Protein AF-A0A6L0XIV2-F1 (afdb_monomer_lite)

Organism: Leishmania infantum (NCBI:txid5671)

pLDDT: mean 81.76, std 19.05, range [34.81, 98.0]

Structure (mmCIF, N/CA/C/O backbone):
data_AF-A0A6L0XIV2-F1
#
_entry.id   AF-A0A6L0XIV2-F1
#
loop_
_atom_site.group_PDB
_atom_site.id
_atom_site.type_symbol
_atom_site.label_atom_id
_atom_site.label_alt_id
_atom_site.label_comp_id
_atom_site.label_asym_id
_atom_site.label_entity_id
_atom_site.label_seq_id
_atom_site.pdbx_PDB_ins_code
_atom_site.Cartn_x
_atom_site.Cartn_y
_atom_site.Cartn_z
_atom_site.occupancy
_atom_site.B_iso_or_equiv
_atom_site.auth_seq_id
_atom_site.auth_comp_id
_atom_site.auth_asym_id
_atom_site.auth_atom_id
_atom_site.pdbx_PDB_model_num
ATOM 1 N N . MET A 1 1 ? 33.790 2.837 -47.250 1.00 67.00 1 MET A N 1
ATOM 2 C CA . MET A 1 1 ? 32.972 1.653 -46.921 1.00 67.00 1 MET A CA 1
ATOM 3 C C . MET A 1 1 ? 31.558 2.095 -46.578 1.00 67.00 1 MET A C 1
ATOM 5 O O . MET A 1 1 ? 31.341 2.671 -45.525 1.00 67.00 1 MET A O 1
ATOM 9 N N . GLU A 1 2 ? 30.607 1.854 -47.475 1.00 89.00 2 GLU A N 1
ATOM 10 C CA . GLU A 1 2 ? 29.194 2.228 -47.290 1.00 89.00 2 GLU A CA 1
ATOM 11 C C . GLU A 1 2 ? 28.489 1.350 -46.236 1.00 89.00 2 GLU A C 1
ATOM 13 O O . GLU A 1 2 ? 27.657 1.814 -45.458 1.00 89.00 2 GLU A O 1
ATOM 18 N N . VAL A 1 3 ? 28.912 0.086 -46.136 1.00 92.75 3 VAL A N 1
ATOM 19 C CA . VAL A 1 3 ? 28.389 -0.905 -45.182 1.00 92.75 3 VAL A CA 1
ATOM 20 C C . VAL A 1 3 ? 28.600 -0.478 -43.724 1.00 92.75 3 VAL A C 1
ATOM 22 O O . VAL A 1 3 ? 27.712 -0.662 -42.895 1.00 92.75 3 VAL A O 1
ATOM 25 N N . GLU A 1 4 ? 29.746 0.118 -43.391 1.00 88.25 4 GLU A N 1
ATOM 26 C CA . GLU A 1 4 ? 30.020 0.593 -42.026 1.00 88.25 4 GLU A CA 1
ATOM 27 C C . GLU A 1 4 ? 29.159 1.799 -41.637 1.00 88.25 4 GLU A C 1
ATOM 29 O O . GLU A 1 4 ? 28.732 1.894 -40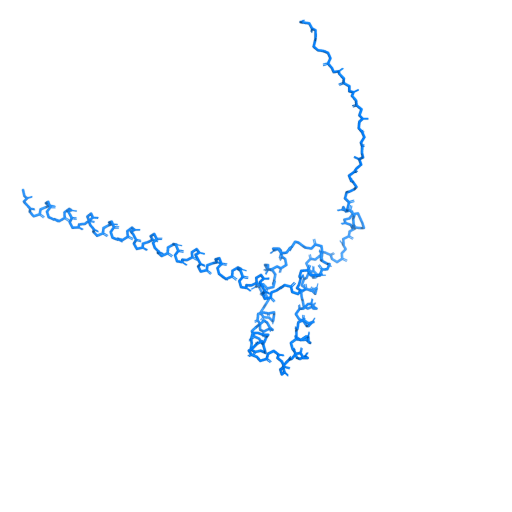.485 1.00 88.25 4 GLU A O 1
ATOM 34 N N . ARG A 1 5 ? 28.844 2.688 -42.592 1.00 89.50 5 ARG A N 1
ATOM 35 C CA . ARG A 1 5 ? 27.935 3.821 -42.359 1.00 89.50 5 ARG A CA 1
ATOM 36 C C . ARG A 1 5 ? 26.530 3.324 -42.022 1.00 89.50 5 ARG A C 1
ATOM 38 O O . ARG A 1 5 ? 25.957 3.761 -41.029 1.00 89.50 5 ARG A O 1
ATOM 45 N N . LEU A 1 6 ? 26.011 2.372 -42.802 1.00 89.19 6 LEU A N 1
ATOM 46 C CA . LEU A 1 6 ? 24.690 1.778 -42.567 1.00 89.19 6 LEU A CA 1
ATOM 47 C C . LEU A 1 6 ? 24.613 1.050 -41.217 1.00 89.19 6 LEU A C 1
ATOM 49 O O . LEU A 1 6 ? 23.618 1.185 -40.509 1.00 89.19 6 LEU A O 1
ATOM 53 N N . ARG A 1 7 ? 25.674 0.329 -40.824 1.00 88.38 7 ARG A N 1
ATOM 54 C CA . ARG A 1 7 ? 25.749 -0.319 -39.502 1.00 88.38 7 ARG A CA 1
ATOM 55 C C . ARG A 1 7 ? 25.659 0.695 -38.361 1.00 88.38 7 ARG A C 1
ATOM 57 O O . ARG A 1 7 ? 24.876 0.463 -37.450 1.00 88.38 7 ARG A O 1
ATOM 64 N N . ARG A 1 8 ? 26.399 1.811 -38.433 1.00 79.88 8 ARG A N 1
ATOM 65 C CA . ARG A 1 8 ? 26.359 2.877 -37.412 1.00 79.88 8 ARG A CA 1
ATOM 66 C C . ARG A 1 8 ? 24.985 3.526 -37.292 1.00 79.88 8 ARG A C 1
ATOM 68 O O . ARG A 1 8 ? 24.493 3.675 -36.183 1.00 79.88 8 ARG A O 1
ATOM 75 N N . VAL A 1 9 ? 24.365 3.881 -38.420 1.00 87.12 9 VAL A N 1
ATOM 76 C CA . VAL A 1 9 ? 23.020 4.485 -38.421 1.00 87.12 9 VAL A CA 1
ATOM 77 C C . VAL A 1 9 ? 22.017 3.555 -37.748 1.00 87.12 9 VAL A C 1
ATOM 79 O O . VAL A 1 9 ? 21.251 4.005 -36.904 1.00 87.12 9 VAL A O 1
ATOM 82 N N . ARG A 1 10 ? 22.068 2.254 -38.060 1.00 85.69 10 ARG A N 1
ATOM 83 C CA . ARG A 1 10 ? 21.204 1.263 -37.417 1.00 85.69 10 ARG A CA 1
ATOM 84 C C . ARG A 1 10 ? 21.462 1.165 -35.913 1.00 85.69 10 ARG A C 1
ATOM 86 O O . ARG A 1 10 ? 20.522 1.292 -35.152 1.00 85.69 10 ARG A O 1
ATOM 93 N N . THR A 1 11 ? 22.717 1.033 -35.476 1.00 79.50 11 THR A N 1
ATOM 94 C CA . THR A 1 11 ? 23.029 0.923 -34.038 1.00 79.50 11 THR A CA 1
ATOM 95 C C . THR A 1 11 ? 22.669 2.173 -33.240 1.00 79.50 11 THR A C 1
ATOM 97 O O . THR A 1 11 ? 22.305 2.052 -32.079 1.00 79.50 11 THR A O 1
ATOM 100 N N . CYS A 1 12 ? 22.779 3.366 -33.832 1.00 69.88 12 CYS A N 1
ATOM 101 C CA . CYS A 1 12 ? 22.326 4.596 -33.184 1.00 69.88 12 CYS A CA 1
ATOM 102 C C . CYS A 1 12 ? 20.797 4.620 -33.077 1.00 69.88 12 CYS A C 1
ATOM 104 O O . CYS A 1 12 ? 20.289 4.882 -31.999 1.00 69.88 12 CYS A O 1
ATOM 106 N N . ALA A 1 13 ? 20.079 4.260 -34.147 1.00 83.12 13 ALA A N 1
ATOM 107 C CA . ALA A 1 13 ? 18.619 4.173 -34.118 1.00 83.12 13 ALA A CA 1
ATOM 108 C C . ALA A 1 13 ? 18.107 3.131 -33.106 1.00 83.12 13 ALA A C 1
ATOM 110 O O . ALA A 1 13 ? 17.129 3.391 -32.412 1.00 83.12 13 ALA A O 1
ATOM 111 N N . ASP A 1 14 ? 18.783 1.984 -32.997 1.00 82.69 14 ASP A N 1
ATOM 112 C CA . ASP A 1 14 ? 18.471 0.955 -32.002 1.00 82.69 14 ASP A CA 1
ATOM 113 C C . ASP A 1 14 ? 18.733 1.483 -30.578 1.00 82.69 14 ASP A C 1
ATOM 115 O O . ASP A 1 14 ? 17.873 1.368 -29.713 1.00 82.69 14 ASP A O 1
ATOM 119 N N . ALA A 1 15 ? 19.872 2.148 -30.343 1.00 83.75 15 ALA A N 1
ATOM 120 C CA . ALA A 1 15 ? 20.199 2.735 -29.041 1.00 83.75 15 ALA A CA 1
ATOM 121 C C . ALA A 1 15 ? 19.237 3.866 -28.629 1.00 83.75 15 ALA A C 1
ATOM 123 O O . ALA A 1 15 ? 18.888 3.977 -27.454 1.00 83.75 15 ALA A O 1
ATOM 124 N N . ASP A 1 16 ? 18.793 4.690 -29.579 1.00 87.00 16 ASP A N 1
ATOM 125 C CA . ASP A 1 16 ? 17.807 5.747 -29.342 1.00 87.00 16 ASP A CA 1
ATOM 126 C C . ASP A 1 16 ? 16.426 5.149 -29.014 1.00 87.00 16 ASP A C 1
ATOM 128 O O . ASP A 1 16 ? 15.731 5.633 -28.117 1.00 87.00 16 ASP A O 1
ATOM 132 N N . ALA A 1 17 ? 16.039 4.063 -29.695 1.00 88.06 17 ALA A N 1
ATOM 133 C CA . ALA A 1 17 ? 14.814 3.325 -29.400 1.00 88.06 17 ALA A CA 1
ATOM 134 C C . ALA A 1 17 ? 14.870 2.650 -28.018 1.00 88.06 17 ALA A C 1
ATOM 136 O O . ALA A 1 17 ? 13.914 2.758 -27.250 1.00 88.06 17 ALA A O 1
ATOM 137 N N . ASP A 1 18 ? 15.995 2.020 -27.670 1.00 91.06 18 ASP A N 1
ATOM 138 C CA . ASP A 1 18 ? 16.215 1.407 -26.356 1.00 91.06 18 ASP A CA 1
ATOM 139 C C . ASP A 1 18 ? 16.165 2.455 -25.232 1.00 91.06 18 ASP A C 1
ATOM 141 O O . ASP A 1 18 ? 15.563 2.221 -24.180 1.00 91.06 18 ASP A O 1
ATOM 145 N N . ALA A 1 19 ? 16.747 3.638 -25.458 1.00 93.56 19 ALA A N 1
ATOM 146 C CA . ALA A 1 19 ? 16.697 4.745 -24.508 1.00 93.56 19 ALA A CA 1
ATOM 147 C C . ALA A 1 19 ? 15.264 5.260 -24.290 1.00 93.56 19 ALA A C 1
ATOM 149 O O . ALA A 1 19 ? 14.878 5.532 -23.151 1.00 93.56 19 ALA A O 1
ATOM 150 N N . GLU A 1 20 ? 14.458 5.363 -25.350 1.00 93.12 20 GLU A N 1
ATOM 151 C CA . GLU A 1 20 ? 13.056 5.776 -25.231 1.00 93.12 20 GLU A CA 1
ATOM 152 C C . GLU A 1 20 ? 12.201 4.714 -24.528 1.00 93.12 20 GLU A C 1
ATOM 154 O O . GLU A 1 20 ? 11.372 5.058 -23.684 1.00 93.12 20 GLU A O 1
ATOM 159 N N . VAL A 1 21 ? 12.431 3.424 -24.799 1.00 94.38 21 VAL A N 1
ATOM 160 C CA . VAL A 1 21 ? 11.767 2.335 -24.066 1.00 94.38 21 VAL A CA 1
ATOM 161 C C . VAL A 1 21 ? 12.109 2.408 -22.580 1.00 94.38 21 VAL A C 1
ATOM 163 O O . VAL A 1 21 ? 11.197 2.413 -21.756 1.00 94.38 21 VAL A O 1
ATOM 166 N N . ALA A 1 22 ? 13.388 2.550 -22.223 1.00 96.00 22 ALA A N 1
ATOM 167 C CA . ALA A 1 22 ? 13.805 2.683 -20.828 1.00 96.00 22 ALA A CA 1
ATOM 168 C C . ALA A 1 22 ? 13.157 3.904 -20.147 1.00 96.00 22 ALA A C 1
ATOM 170 O O . ALA A 1 22 ? 12.660 3.805 -19.022 1.00 96.00 22 ALA A O 1
ATOM 171 N N . ARG A 1 23 ? 13.084 5.045 -20.849 1.00 97.00 23 ARG A N 1
ATOM 172 C CA . ARG A 1 23 ? 12.409 6.255 -20.358 1.00 97.00 23 ARG A CA 1
ATOM 173 C C . ARG A 1 23 ? 10.926 6.002 -20.076 1.00 97.00 23 ARG A C 1
ATOM 175 O O . ARG A 1 23 ? 10.431 6.390 -19.017 1.00 97.00 23 ARG A O 1
ATOM 182 N N . LEU A 1 24 ? 10.219 5.363 -21.009 1.00 97.44 24 LEU A N 1
ATOM 183 C CA . LEU A 1 24 ? 8.799 5.040 -20.862 1.00 97.44 24 LEU A CA 1
ATOM 184 C C . LEU A 1 24 ? 8.560 4.028 -19.739 1.00 97.44 24 LEU A C 1
ATOM 186 O O . LEU A 1 24 ? 7.620 4.193 -18.962 1.00 97.44 24 LEU A O 1
ATOM 190 N N . GLU A 1 25 ? 9.414 3.016 -19.605 1.00 97.00 25 GLU A N 1
ATOM 191 C CA . GLU A 1 25 ? 9.344 2.058 -18.502 1.00 97.00 25 GLU A CA 1
ATOM 192 C C . GLU A 1 25 ? 9.501 2.744 -17.145 1.00 97.00 25 GLU A C 1
ATOM 194 O O . GLU A 1 25 ? 8.739 2.456 -16.219 1.00 97.00 25 GLU A O 1
ATOM 199 N N . ASP A 1 26 ? 10.446 3.675 -17.016 1.00 97.44 26 ASP A N 1
ATOM 200 C CA . ASP A 1 26 ? 10.636 4.443 -15.788 1.00 97.44 26 ASP A CA 1
ATOM 201 C C . ASP A 1 26 ? 9.448 5.363 -15.495 1.00 97.44 26 ASP A C 1
ATOM 203 O O . ASP A 1 26 ? 8.986 5.426 -14.351 1.00 97.44 26 ASP A O 1
ATOM 207 N N . GLU A 1 27 ? 8.887 6.016 -16.514 1.00 97.88 27 GLU A N 1
ATOM 208 C CA . GLU A 1 27 ? 7.673 6.825 -16.384 1.00 97.88 27 GLU A CA 1
ATOM 209 C C . GLU A 1 27 ? 6.479 5.975 -15.916 1.00 97.88 27 GLU A C 1
ATOM 211 O O . GLU A 1 27 ? 5.789 6.326 -14.952 1.00 97.88 27 GLU A O 1
ATOM 216 N N . MET A 1 28 ? 6.278 4.805 -16.529 1.00 98.00 28 MET A N 1
ATOM 217 C CA . MET A 1 28 ? 5.249 3.843 -16.134 1.00 98.00 28 MET A CA 1
ATOM 218 C C . MET A 1 28 ? 5.461 3.350 -14.703 1.00 98.00 28 MET A C 1
ATOM 220 O O . MET A 1 28 ? 4.507 3.271 -13.924 1.00 98.00 28 MET A O 1
ATOM 224 N N . ARG A 1 29 ? 6.706 3.045 -14.328 1.00 97.94 29 ARG A N 1
ATOM 225 C CA . ARG A 1 29 ? 7.067 2.574 -12.988 1.00 97.94 29 ARG A CA 1
ATOM 226 C C . ARG A 1 29 ? 6.813 3.650 -11.936 1.00 97.94 29 ARG A C 1
ATOM 228 O O . ARG A 1 29 ? 6.282 3.337 -10.872 1.00 97.94 29 ARG A O 1
ATOM 235 N N . ASN A 1 30 ? 7.140 4.905 -12.229 1.00 97.69 30 ASN A N 1
ATOM 236 C CA . ASN A 1 30 ? 6.872 6.039 -11.344 1.00 97.69 30 ASN A CA 1
ATOM 237 C C . ASN A 1 30 ? 5.370 6.247 -11.162 1.00 97.69 30 ASN A C 1
ATOM 239 O O . ASN A 1 30 ? 4.887 6.243 -10.032 1.00 97.69 30 ASN A O 1
ATOM 243 N N . ARG A 1 31 ? 4.607 6.268 -12.258 1.00 97.81 31 ARG A N 1
ATOM 244 C CA . ARG A 1 31 ? 3.146 6.368 -12.189 1.00 97.81 31 ARG A CA 1
ATOM 245 C C . ARG A 1 31 ? 2.518 5.208 -11.413 1.00 97.81 31 ARG A C 1
ATOM 247 O O . ARG A 1 31 ? 1.591 5.418 -10.635 1.00 97.81 31 ARG A O 1
ATOM 254 N N . ALA A 1 32 ? 3.019 3.985 -11.588 1.00 97.75 32 ALA A N 1
ATOM 255 C CA . ALA A 1 32 ? 2.555 2.824 -10.833 1.00 97.75 32 ALA A CA 1
ATOM 256 C C . ALA A 1 32 ? 2.843 2.960 -9.327 1.00 97.75 32 ALA A C 1
ATOM 258 O O . ALA A 1 32 ? 1.980 2.627 -8.512 1.00 97.75 32 ALA A O 1
ATOM 259 N N . ARG A 1 33 ? 4.017 3.487 -8.947 1.00 96.06 33 ARG A N 1
ATOM 260 C CA . ARG A 1 33 ? 4.348 3.787 -7.544 1.00 96.06 33 ARG A CA 1
ATOM 261 C C . ARG A 1 33 ? 3.421 4.849 -6.964 1.00 96.06 33 ARG A C 1
ATOM 263 O O . ARG A 1 33 ? 2.877 4.627 -5.885 1.00 96.06 33 ARG A O 1
ATOM 270 N N . ASP A 1 34 ? 3.182 5.939 -7.684 1.00 96.12 34 ASP A N 1
ATOM 271 C CA . ASP A 1 34 ? 2.301 7.019 -7.227 1.00 96.12 34 ASP A CA 1
ATOM 272 C C . ASP A 1 34 ? 0.869 6.519 -7.008 1.00 96.12 34 ASP A C 1
ATOM 274 O O . ASP A 1 34 ? 0.247 6.808 -5.983 1.00 96.12 34 ASP A O 1
ATOM 278 N N . LEU A 1 35 ? 0.361 5.691 -7.927 1.00 96.94 35 LEU A N 1
ATOM 279 C CA . LEU A 1 35 ? -0.943 5.043 -7.786 1.00 96.94 35 LEU A CA 1
ATOM 280 C C . LEU A 1 35 ? -0.987 4.094 -6.584 1.00 96.94 35 LEU A C 1
ATOM 282 O O . LEU A 1 35 ? -1.982 4.079 -5.859 1.00 96.94 35 LEU A O 1
ATOM 286 N N . ALA A 1 36 ? 0.075 3.321 -6.346 1.00 94.06 36 ALA A N 1
ATOM 287 C CA . ALA A 1 36 ? 0.155 2.429 -5.193 1.00 94.06 36 ALA A CA 1
ATOM 288 C C . ALA A 1 36 ? 0.154 3.210 -3.868 1.00 94.06 36 ALA A C 1
ATOM 290 O O . ALA A 1 36 ? -0.590 2.854 -2.951 1.00 94.06 36 ALA A O 1
ATOM 291 N N . VAL A 1 37 ? 0.929 4.297 -3.781 1.00 92.00 37 VAL A N 1
ATOM 292 C CA . VAL A 1 37 ? 0.973 5.187 -2.609 1.00 92.00 37 VAL A CA 1
ATOM 293 C C . VAL A 1 37 ? -0.384 5.847 -2.384 1.00 92.00 37 VAL A C 1
ATOM 295 O O . VAL A 1 37 ? -0.912 5.791 -1.275 1.00 92.00 37 VAL A O 1
ATOM 298 N N . SER A 1 38 ? -0.986 6.416 -3.430 1.00 94.31 38 SER A N 1
ATOM 299 C CA . SER A 1 38 ? -2.299 7.063 -3.355 1.00 94.31 38 SER A CA 1
ATOM 300 C C . SER A 1 38 ? -3.383 6.090 -2.889 1.00 94.31 38 SER A C 1
ATOM 302 O O . SER A 1 38 ? -4.099 6.373 -1.928 1.00 94.31 38 SER A O 1
ATOM 304 N N . LYS A 1 39 ? -3.451 4.898 -3.497 1.00 93.50 39 LYS A N 1
ATOM 305 C CA . LYS A 1 39 ? -4.426 3.867 -3.131 1.00 93.50 39 LYS A CA 1
ATOM 306 C C . LYS A 1 39 ? -4.267 3.426 -1.679 1.00 93.50 39 LYS A C 1
ATOM 308 O O . LYS A 1 39 ? -5.256 3.367 -0.952 1.00 93.50 39 LYS A O 1
ATOM 313 N N . LYS A 1 40 ? -3.033 3.167 -1.240 1.00 91.38 40 LYS A N 1
ATOM 314 C CA . LYS A 1 40 ? -2.736 2.804 0.150 1.00 91.38 40 LYS A CA 1
ATOM 315 C C . LYS A 1 40 ? -3.154 3.910 1.117 1.00 91.38 40 LYS A C 1
ATOM 317 O O . LYS A 1 40 ? -3.830 3.638 2.104 1.00 91.38 40 LYS A O 1
ATOM 322 N N . ALA A 1 41 ? -2.820 5.159 0.802 1.00 91.06 41 ALA A N 1
ATOM 323 C CA . ALA A 1 41 ? -3.167 6.313 1.621 1.00 91.06 41 ALA A CA 1
ATOM 324 C C . ALA A 1 41 ? -4.689 6.507 1.757 1.00 91.06 41 ALA A C 1
ATOM 326 O O . ALA A 1 41 ? -5.156 6.903 2.825 1.00 91.06 41 ALA A O 1
ATOM 327 N N . SER A 1 42 ? -5.460 6.224 0.701 1.00 91.50 42 SER A N 1
ATOM 328 C CA . SER A 1 42 ? -6.927 6.215 0.748 1.00 91.50 42 SER A CA 1
ATOM 329 C C . SER A 1 42 ? -7.474 5.041 1.558 1.00 91.50 42 SER A C 1
ATOM 331 O O . SER A 1 42 ? -8.419 5.211 2.324 1.00 91.50 42 SER A O 1
ATOM 333 N N . GLU A 1 43 ? -6.892 3.850 1.413 1.00 91.44 43 GLU A N 1
ATOM 334 C CA . GLU A 1 43 ? -7.356 2.656 2.119 1.00 91.44 43 GLU A CA 1
ATOM 335 C C . GLU A 1 43 ? -7.094 2.730 3.624 1.00 91.44 43 GLU A C 1
ATOM 337 O O . GLU A 1 43 ? -7.973 2.311 4.373 1.00 91.44 43 GLU A O 1
ATOM 342 N N . ARG A 1 44 ? -5.954 3.305 4.038 1.00 92.94 44 ARG A N 1
ATOM 343 C CA . ARG A 1 44 ? -5.507 3.480 5.433 1.00 92.94 44 ARG A CA 1
ATOM 344 C C . ARG A 1 44 ? -5.966 4.790 6.081 1.00 92.94 44 ARG A C 1
ATOM 346 O O . ARG A 1 44 ? -5.430 5.201 7.108 1.00 92.94 44 ARG A O 1
ATOM 353 N N . VAL A 1 45 ? -6.953 5.477 5.505 1.00 91.69 45 VAL A N 1
ATOM 354 C CA . VAL A 1 45 ? -7.431 6.767 6.033 1.00 91.69 45 VAL A CA 1
ATOM 355 C C . VAL A 1 45 ? -7.929 6.669 7.483 1.00 91.69 45 VAL A C 1
ATOM 357 O O . VAL A 1 45 ? -7.728 7.611 8.246 1.00 91.69 45 VAL A O 1
ATOM 360 N N . MET A 1 46 ? -8.495 5.522 7.886 1.00 89.50 46 MET A N 1
ATOM 361 C CA . MET A 1 46 ? -8.946 5.273 9.263 1.00 89.50 46 MET A CA 1
ATOM 362 C C . MET A 1 46 ? -7.799 5.307 10.280 1.00 89.50 46 MET A C 1
ATOM 364 O O . MET A 1 46 ? -8.007 5.678 11.429 1.00 89.50 46 MET A O 1
ATOM 368 N N . LEU A 1 47 ? -6.571 4.997 9.853 1.00 88.44 47 LEU A N 1
ATOM 369 C CA . LEU A 1 47 ? -5.399 5.005 10.726 1.00 88.44 47 LEU A CA 1
ATOM 370 C C . LEU A 1 47 ? -4.857 6.427 10.958 1.00 88.44 47 LEU A C 1
ATOM 372 O O . LEU A 1 47 ? -3.985 6.642 11.794 1.00 88.44 47 LEU A O 1
ATOM 376 N N . ARG A 1 48 ? -5.367 7.442 10.246 1.00 85.56 48 ARG A N 1
ATOM 377 C CA . ARG A 1 48 ? -4.944 8.838 10.456 1.00 85.56 48 ARG A CA 1
ATOM 378 C C . ARG A 1 48 ? -5.520 9.454 11.723 1.00 85.56 48 ARG A C 1
ATOM 380 O O . ARG A 1 48 ? -4.955 10.420 12.223 1.00 85.56 48 ARG A O 1
ATOM 387 N N . SER A 1 49 ? -6.632 8.920 12.226 1.00 83.56 49 SER A N 1
ATOM 388 C CA . SER A 1 49 ? -7.207 9.332 13.510 1.00 83.56 49 SER A CA 1
ATOM 389 C C . SER A 1 49 ? -6.521 8.687 14.714 1.00 83.56 49 SER A C 1
ATOM 391 O O . SER A 1 49 ? -6.868 9.021 15.843 1.00 83.56 49 SER A O 1
ATOM 393 N N . MET A 1 50 ? -5.564 7.778 14.505 1.00 83.38 50 MET A N 1
ATOM 394 C CA . MET A 1 50 ? -4.813 7.169 15.601 1.00 83.38 50 MET A CA 1
ATOM 395 C C . MET A 1 50 ? -3.863 8.161 16.252 1.00 83.38 50 MET A C 1
ATOM 397 O O . MET A 1 50 ? -3.060 8.802 15.576 1.00 83.38 50 MET A O 1
ATOM 401 N N . GLU A 1 51 ? -3.863 8.197 17.581 1.00 80.69 51 GLU A N 1
ATOM 402 C CA . GLU A 1 51 ? -2.809 8.862 18.336 1.00 80.69 51 GLU A CA 1
ATOM 403 C C . GLU A 1 51 ? -1.640 7.895 18.550 1.00 80.69 51 GLU A C 1
ATOM 405 O O . GLU A 1 51 ? -1.592 7.153 19.528 1.00 80.69 51 GLU A O 1
ATOM 410 N N . THR A 1 52 ? -0.672 7.912 17.633 1.00 80.00 52 THR A N 1
ATOM 411 C CA . THR A 1 52 ? 0.595 7.184 17.796 1.00 80.00 52 THR A CA 1
ATOM 412 C C . THR A 1 52 ? 1.769 8.155 17.904 1.00 80.00 52 THR A C 1
ATOM 414 O O . THR A 1 52 ? 1.764 9.189 17.236 1.00 80.00 52 THR A O 1
ATOM 417 N N . PRO A 1 53 ? 2.828 7.831 18.669 1.00 80.75 53 PRO A N 1
ATOM 418 C CA . PRO A 1 53 ? 4.053 8.636 18.684 1.00 80.75 53 PRO A CA 1
ATOM 419 C C . PRO A 1 53 ? 4.872 8.513 17.386 1.00 80.75 53 PRO A C 1
ATOM 421 O O . PRO A 1 53 ? 5.849 9.237 17.205 1.00 80.75 53 PRO A O 1
ATOM 424 N N . LEU A 1 54 ? 4.495 7.589 16.498 1.00 85.94 54 LEU A N 1
ATOM 425 C CA . LEU A 1 54 ? 5.104 7.390 15.190 1.00 85.94 54 LEU A CA 1
ATOM 426 C C . LEU A 1 54 ? 4.535 8.366 14.158 1.00 85.94 54 LEU A C 1
ATOM 428 O O . LEU A 1 54 ? 3.360 8.728 14.195 1.00 85.94 54 LEU A O 1
ATOM 432 N N . THR A 1 55 ? 5.370 8.752 13.194 1.00 88.25 55 THR A N 1
ATOM 433 C CA . THR A 1 55 ? 4.896 9.452 11.992 1.00 88.25 55 THR A CA 1
ATOM 434 C C . THR A 1 55 ? 4.096 8.495 11.102 1.00 88.25 55 THR A C 1
ATOM 436 O O . THR A 1 55 ? 4.315 7.283 11.134 1.00 88.25 55 THR A O 1
ATOM 439 N N . SER A 1 56 ? 3.212 9.028 10.252 1.00 85.38 56 SER A N 1
ATOM 440 C CA . SER A 1 56 ? 2.417 8.219 9.313 1.00 85.38 56 SER A CA 1
ATOM 441 C C . SER A 1 56 ? 3.285 7.313 8.434 1.00 85.38 56 SER A C 1
ATOM 443 O O . SER A 1 56 ? 2.993 6.132 8.298 1.00 85.38 56 SER A O 1
ATOM 445 N N . GLY A 1 57 ? 4.405 7.831 7.918 1.00 87.94 57 GLY A N 1
ATOM 446 C CA . GLY A 1 57 ? 5.341 7.050 7.105 1.00 87.94 57 GLY A CA 1
ATOM 447 C C . GLY A 1 57 ? 6.055 5.937 7.881 1.00 87.94 57 GLY A C 1
ATOM 448 O O . GLY A 1 57 ? 6.300 4.868 7.327 1.00 87.94 57 GLY A O 1
ATOM 449 N N . GLN A 1 58 ? 6.362 6.151 9.166 1.00 90.25 58 GLN A N 1
ATOM 450 C CA . GLN A 1 58 ? 6.915 5.092 10.017 1.00 90.25 58 GLN A CA 1
ATOM 451 C C . GLN A 1 58 ? 5.882 3.999 10.270 1.00 90.25 58 GLN A C 1
ATOM 453 O O . GLN A 1 58 ? 6.218 2.828 10.138 1.00 90.25 58 GLN A O 1
ATOM 458 N N . LEU A 1 59 ? 4.639 4.368 10.585 1.00 90.50 59 LEU A N 1
ATOM 459 C CA . LEU A 1 59 ? 3.558 3.405 10.775 1.00 90.50 59 LEU A CA 1
ATOM 460 C C . LEU A 1 59 ? 3.299 2.599 9.494 1.00 90.50 59 LEU A C 1
ATOM 462 O O . LEU A 1 59 ? 3.253 1.372 9.537 1.00 90.50 59 LEU A O 1
ATOM 466 N N . ASP A 1 60 ? 3.230 3.270 8.344 1.00 91.25 60 ASP A N 1
ATOM 467 C CA . ASP A 1 60 ? 3.034 2.618 7.050 1.00 91.25 60 ASP A CA 1
ATOM 468 C C . ASP A 1 60 ? 4.124 1.588 6.739 1.00 91.25 60 ASP A C 1
ATOM 470 O O . ASP A 1 60 ? 3.812 0.481 6.300 1.00 91.25 60 ASP A O 1
ATOM 474 N N . ALA A 1 61 ? 5.389 1.913 7.022 1.00 91.69 61 ALA A N 1
ATOM 475 C CA . ALA A 1 61 ? 6.516 1.008 6.807 1.00 91.69 61 ALA A CA 1
ATOM 476 C C . ALA A 1 61 ? 6.481 -0.245 7.700 1.00 91.69 61 ALA A C 1
ATOM 478 O O . ALA A 1 61 ? 7.116 -1.250 7.372 1.00 91.69 61 ALA A O 1
ATOM 479 N N . LEU A 1 62 ? 5.778 -0.194 8.834 1.00 92.44 62 LEU A N 1
ATOM 480 C CA . LEU A 1 62 ? 5.597 -1.334 9.734 1.00 92.44 62 LEU A CA 1
ATOM 481 C C . LEU A 1 62 ? 4.460 -2.224 9.272 1.00 92.44 62 LEU A C 1
ATOM 483 O O . LEU A 1 62 ? 4.636 -3.434 9.166 1.00 92.44 62 LEU A O 1
ATOM 487 N N . LEU A 1 63 ? 3.332 -1.608 8.927 1.00 92.56 63 LEU A N 1
ATOM 488 C CA . LEU A 1 63 ? 2.176 -2.296 8.364 1.00 92.56 63 LEU A CA 1
ATOM 489 C C . LEU A 1 63 ? 2.533 -3.004 7.052 1.00 92.56 63 LEU A C 1
ATOM 491 O O . LEU A 1 63 ? 2.063 -4.103 6.796 1.00 92.56 63 LEU A O 1
ATOM 495 N N . ASP A 1 64 ? 3.422 -2.416 6.248 1.00 92.50 64 ASP A N 1
ATOM 496 C CA . ASP A 1 64 ? 3.904 -3.012 4.997 1.00 92.50 64 ASP A CA 1
ATOM 497 C C . ASP A 1 64 ? 4.733 -4.289 5.193 1.00 9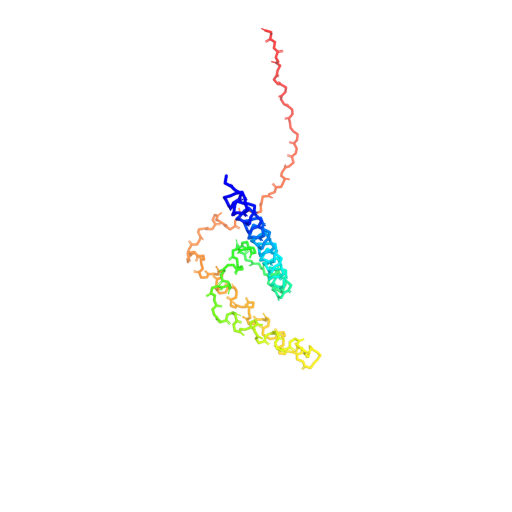2.50 64 ASP A C 1
ATOM 499 O O . ASP A 1 64 ? 4.828 -5.104 4.276 1.00 92.50 64 ASP A O 1
ATOM 503 N N . LYS A 1 65 ? 5.345 -4.465 6.368 1.00 92.88 65 LYS A N 1
ATOM 504 C CA . LYS A 1 65 ? 6.126 -5.663 6.715 1.00 92.88 65 LYS A CA 1
ATOM 505 C C . LYS A 1 65 ? 5.283 -6.723 7.422 1.00 92.88 65 LYS A C 1
ATOM 507 O O . LYS A 1 65 ? 5.712 -7.871 7.510 1.00 92.88 65 LYS A O 1
ATOM 512 N N . ASP A 1 66 ? 4.116 -6.346 7.935 1.00 94.19 66 ASP A N 1
ATOM 513 C CA . ASP A 1 66 ? 3.232 -7.227 8.685 1.00 94.19 66 ASP A CA 1
ATOM 514 C C . ASP A 1 66 ? 2.277 -7.978 7.745 1.00 94.19 66 ASP A C 1
ATOM 516 O O . ASP A 1 66 ? 1.332 -7.417 7.186 1.00 94.19 66 ASP A O 1
ATOM 520 N N . ALA A 1 67 ? 2.520 -9.280 7.577 1.00 94.19 67 ALA A N 1
ATOM 521 C CA . ALA A 1 67 ? 1.714 -10.130 6.701 1.00 94.19 67 ALA A CA 1
ATOM 522 C C . ALA A 1 67 ? 0.245 -10.225 7.157 1.00 94.19 67 ALA A C 1
ATOM 524 O O . ALA A 1 67 ? -0.655 -10.295 6.321 1.00 94.19 67 ALA A O 1
ATOM 525 N N . GLU A 1 68 ? -0.011 -10.176 8.469 1.00 93.75 68 GLU A N 1
ATOM 526 C CA . GLU A 1 68 ? -1.372 -10.207 9.016 1.00 93.75 68 GLU A CA 1
ATOM 527 C C . GLU A 1 68 ? -2.161 -8.955 8.618 1.00 93.75 68 GLU A C 1
ATOM 529 O O . GLU A 1 68 ? -3.299 -9.053 8.156 1.00 93.75 68 GLU A O 1
ATOM 534 N N . THR A 1 69 ? -1.542 -7.776 8.701 1.00 93.56 69 THR A N 1
ATOM 535 C CA . THR A 1 69 ? -2.137 -6.527 8.214 1.00 93.56 69 THR A CA 1
ATOM 536 C C . THR A 1 69 ? -2.415 -6.582 6.714 1.00 93.56 69 THR A C 1
ATOM 538 O O . THR A 1 69 ? -3.512 -6.218 6.284 1.00 93.56 69 THR A O 1
ATOM 541 N N . ALA A 1 70 ? -1.483 -7.097 5.905 1.00 93.75 70 ALA A N 1
ATOM 542 C CA . ALA A 1 70 ? -1.699 -7.254 4.465 1.00 93.75 70 ALA A CA 1
ATOM 543 C C . ALA A 1 70 ? -2.903 -8.168 4.146 1.00 93.75 70 ALA A C 1
ATOM 545 O O . ALA A 1 70 ? -3.667 -7.916 3.202 1.00 93.75 70 ALA A O 1
ATOM 546 N N . ASP A 1 71 ? -3.108 -9.208 4.954 1.00 96.00 71 ASP A N 1
ATOM 547 C CA . ASP A 1 71 ? -4.247 -10.116 4.860 1.00 96.00 71 ASP A CA 1
ATOM 548 C C . ASP A 1 71 ? -5.572 -9.452 5.248 1.00 96.00 71 ASP A C 1
ATOM 550 O O . ASP A 1 71 ? -6.572 -9.609 4.536 1.00 96.00 71 ASP A O 1
ATOM 554 N N . MET A 1 72 ? -5.584 -8.667 6.326 1.00 94.44 72 MET A N 1
ATOM 555 C CA . MET A 1 72 ? -6.755 -7.893 6.741 1.00 94.44 72 MET A CA 1
ATOM 556 C C . MET A 1 72 ? -7.132 -6.828 5.705 1.00 94.44 72 MET A C 1
ATOM 558 O O . MET A 1 72 ? -8.298 -6.726 5.324 1.00 94.44 72 MET A O 1
ATOM 562 N N . GLU A 1 73 ? -6.161 -6.099 5.152 1.00 94.69 73 GLU A N 1
ATOM 563 C CA . GLU A 1 73 ? -6.404 -5.127 4.081 1.00 94.69 73 GLU A CA 1
ATOM 564 C C . GLU A 1 73 ? -6.995 -5.781 2.827 1.00 94.69 73 GLU A C 1
ATOM 566 O O . GLU A 1 73 ? -7.896 -5.233 2.189 1.00 94.69 73 GLU A O 1
ATOM 571 N N . ARG A 1 74 ? -6.521 -6.977 2.457 1.00 95.19 74 ARG A N 1
ATOM 572 C CA . ARG A 1 74 ? -7.100 -7.740 1.343 1.00 95.19 74 ARG A CA 1
ATOM 573 C C . ARG A 1 74 ? -8.562 -8.093 1.614 1.00 95.19 74 ARG A C 1
ATOM 575 O O . ARG A 1 74 ? -9.395 -7.911 0.728 1.00 95.19 74 ARG A O 1
ATOM 582 N N . ARG A 1 75 ? -8.894 -8.546 2.825 1.00 95.06 75 ARG A N 1
ATOM 583 C CA . ARG A 1 75 ? -10.286 -8.822 3.225 1.00 95.06 75 ARG A CA 1
ATOM 584 C C . ARG A 1 75 ? -11.142 -7.551 3.210 1.00 95.06 75 ARG A C 1
ATOM 586 O O . ARG A 1 75 ? -12.259 -7.592 2.700 1.00 95.06 75 ARG A O 1
ATOM 593 N N . LEU A 1 76 ? -10.610 -6.411 3.660 1.00 94.69 76 LEU A N 1
ATOM 594 C CA . LEU A 1 76 ? -11.292 -5.115 3.562 1.00 94.69 76 LEU A CA 1
ATOM 595 C C . LEU A 1 76 ? -11.613 -4.748 2.110 1.00 94.69 76 LEU A C 1
ATOM 597 O O . LEU A 1 76 ? -12.730 -4.313 1.828 1.00 94.69 76 LEU A O 1
ATOM 601 N N . ARG A 1 77 ? -10.678 -4.957 1.173 1.00 94.81 77 ARG A N 1
ATOM 602 C CA . ARG A 1 77 ? -10.909 -4.707 -0.264 1.00 94.81 77 ARG A CA 1
ATOM 603 C C . ARG A 1 77 ? -12.049 -5.563 -0.816 1.00 94.81 77 ARG A C 1
ATOM 605 O O . ARG A 1 77 ? -12.853 -5.060 -1.597 1.00 94.81 77 ARG A O 1
ATOM 612 N N . GLU A 1 78 ? -12.156 -6.820 -0.391 1.00 95.69 78 GLU A N 1
ATOM 613 C CA . GLU A 1 78 ? -13.264 -7.701 -0.778 1.00 95.69 78 GLU A CA 1
ATOM 614 C C . GLU A 1 78 ? -14.604 -7.242 -0.188 1.00 95.69 78 GLU A C 1
ATOM 616 O O . GLU A 1 78 ? -15.598 -7.144 -0.911 1.00 95.69 78 GLU A O 1
ATOM 621 N N . LEU A 1 79 ? -14.639 -6.882 1.098 1.00 94.44 79 LEU A N 1
ATOM 622 C CA . LEU A 1 79 ? -15.862 -6.408 1.750 1.00 94.44 79 LEU A CA 1
ATOM 623 C C . LEU A 1 79 ? -16.354 -5.076 1.164 1.00 94.44 79 LEU A C 1
ATOM 625 O O . LEU A 1 79 ? -17.560 -4.912 0.946 1.00 94.44 79 LEU A O 1
ATOM 629 N N . ARG A 1 80 ? -15.433 -4.164 0.824 1.00 93.50 80 ARG A N 1
ATOM 630 C CA . ARG A 1 80 ? -15.721 -2.859 0.202 1.00 93.50 80 ARG A CA 1
ATOM 631 C C . ARG A 1 80 ? -16.313 -2.952 -1.206 1.00 93.50 80 ARG A C 1
ATOM 633 O O . ARG A 1 80 ? -16.838 -1.953 -1.684 1.00 93.50 80 ARG A O 1
ATOM 640 N N . LYS A 1 81 ? -16.320 -4.124 -1.857 1.00 93.75 81 LYS A N 1
ATOM 641 C CA . LYS A 1 81 ? -17.054 -4.324 -3.125 1.00 93.75 81 LYS A CA 1
ATOM 642 C C . LYS A 1 81 ? -18.573 -4.187 -2.956 1.00 93.75 81 LYS A C 1
ATOM 644 O O . LYS A 1 81 ? -19.265 -3.892 -3.924 1.00 93.75 81 LYS A O 1
ATOM 649 N N . LYS A 1 82 ? -19.101 -4.437 -1.750 1.00 94.38 82 LYS A N 1
ATOM 650 C CA . LYS A 1 82 ? -20.530 -4.317 -1.406 1.00 94.38 82 LYS A CA 1
ATOM 651 C C . LYS A 1 82 ? -20.683 -3.632 -0.039 1.00 94.38 82 LYS A C 1
ATOM 653 O O . LYS A 1 82 ? -21.064 -4.296 0.928 1.00 94.38 82 LYS A O 1
ATOM 658 N N . PRO A 1 83 ? -20.373 -2.327 0.062 1.00 90.94 83 PRO A N 1
ATOM 659 C CA . PRO A 1 83 ? -20.262 -1.641 1.346 1.00 90.94 83 PRO A CA 1
ATOM 660 C C . PRO A 1 83 ? -21.586 -1.621 2.117 1.00 90.94 83 PRO A C 1
ATOM 662 O O . PRO A 1 83 ? -21.578 -1.840 3.322 1.00 90.94 83 PRO A O 1
ATOM 665 N N . ASP A 1 84 ? -22.722 -1.487 1.429 1.00 93.12 84 ASP A N 1
ATOM 666 C CA . ASP A 1 84 ? -24.042 -1.406 2.073 1.00 93.12 84 ASP A CA 1
ATOM 667 C C . ASP A 1 84 ? -24.417 -2.690 2.823 1.00 93.12 84 ASP A C 1
ATOM 669 O O . ASP A 1 84 ? -24.994 -2.649 3.905 1.00 93.12 84 ASP A O 1
ATOM 673 N N . LYS A 1 85 ? -24.056 -3.852 2.263 1.00 94.12 85 LYS A N 1
ATOM 674 C CA . LYS A 1 85 ? -24.341 -5.165 2.867 1.00 94.12 85 LYS A CA 1
ATOM 675 C C . LYS A 1 85 ? -23.321 -5.546 3.935 1.00 94.12 85 LYS A C 1
ATOM 677 O O . LYS A 1 85 ? -23.639 -6.301 4.846 1.00 94.12 85 LYS A O 1
ATOM 682 N N . ASN A 1 86 ? -22.105 -5.024 3.808 1.00 93.62 86 ASN A N 1
ATOM 683 C CA . ASN A 1 86 ? -20.963 -5.421 4.618 1.00 93.62 86 ASN A CA 1
ATOM 684 C C . ASN A 1 86 ? -20.553 -4.354 5.639 1.00 93.62 86 ASN A C 1
ATOM 686 O O . ASN A 1 86 ? -19.507 -4.501 6.258 1.00 93.62 86 ASN A O 1
ATOM 690 N N . ALA A 1 87 ? -21.340 -3.293 5.837 1.00 93.81 87 ALA A N 1
ATOM 691 C CA . ALA A 1 87 ? -20.950 -2.133 6.640 1.00 93.81 87 ALA A CA 1
ATOM 692 C C . ALA A 1 87 ? -20.464 -2.500 8.054 1.00 93.81 87 ALA A C 1
ATOM 694 O O . ALA A 1 87 ? -19.443 -1.986 8.506 1.00 93.81 87 ALA A O 1
ATOM 695 N N . ALA A 1 88 ? -21.155 -3.421 8.734 1.00 95.06 88 ALA A N 1
ATOM 696 C CA . ALA A 1 88 ? -20.754 -3.891 10.061 1.00 95.06 88 ALA A CA 1
ATOM 697 C C . ALA A 1 88 ? -19.429 -4.674 10.027 1.00 95.06 88 ALA A C 1
ATOM 699 O O . ALA A 1 88 ? -18.550 -4.428 10.847 1.00 95.06 88 ALA A O 1
ATOM 700 N N . ALA A 1 89 ? -19.262 -5.569 9.049 1.00 94.56 89 ALA A N 1
ATOM 701 C CA . ALA A 1 89 ? -18.039 -6.354 8.884 1.00 94.56 89 ALA A CA 1
ATOM 702 C C . ALA A 1 89 ? -16.839 -5.484 8.479 1.00 94.56 89 ALA A C 1
ATOM 704 O O . ALA A 1 89 ? -15.724 -5.738 8.921 1.00 94.56 89 ALA A O 1
ATOM 70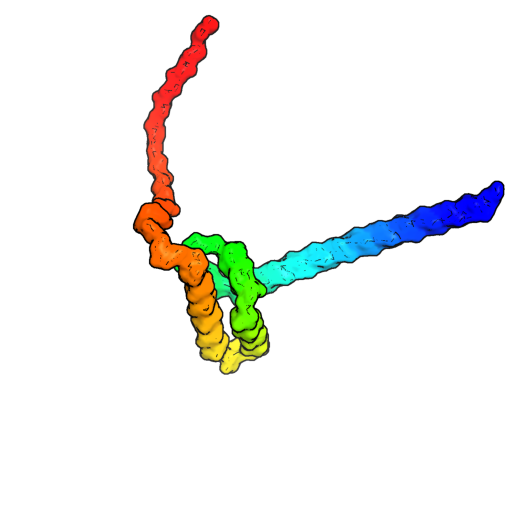5 N N . ILE A 1 90 ? -17.066 -4.445 7.667 1.00 94.75 90 ILE A N 1
ATOM 706 C CA . ILE A 1 90 ? -16.044 -3.456 7.314 1.00 94.75 90 ILE A CA 1
ATOM 707 C C . ILE A 1 90 ? -15.585 -2.738 8.577 1.00 94.75 90 ILE A C 1
ATOM 709 O O . ILE A 1 90 ? -14.397 -2.761 8.859 1.00 94.75 90 ILE A O 1
ATOM 713 N N . LYS A 1 91 ? -16.508 -2.173 9.366 1.00 94.31 91 LYS A N 1
ATOM 714 C CA . LYS A 1 91 ? -16.151 -1.466 10.606 1.00 94.31 91 LYS A CA 1
ATOM 715 C C . LYS A 1 91 ? -15.388 -2.355 11.587 1.00 94.31 91 LYS A C 1
ATOM 717 O O . LYS A 1 91 ? -14.343 -1.945 12.072 1.00 94.31 91 LYS A O 1
ATOM 722 N N . ALA A 1 92 ? -15.865 -3.579 11.818 1.00 95.38 92 ALA A N 1
ATOM 723 C CA . ALA A 1 92 ? -15.191 -4.525 12.706 1.00 95.38 92 ALA A CA 1
ATOM 724 C C . ALA A 1 92 ? -13.755 -4.823 12.241 1.00 95.38 92 ALA A C 1
ATOM 726 O O . ALA A 1 92 ? -12.819 -4.788 13.033 1.00 95.38 92 ALA A O 1
ATOM 727 N N . LEU A 1 93 ? -13.559 -5.051 10.941 1.00 95.06 93 LEU A N 1
ATOM 728 C CA . LEU A 1 93 ? -12.234 -5.334 10.397 1.00 95.06 93 LEU A CA 1
ATOM 729 C C . LEU A 1 93 ? -11.331 -4.086 10.365 1.00 95.06 93 LEU A C 1
ATOM 731 O O . LEU A 1 93 ? -10.121 -4.201 10.536 1.00 95.06 93 LEU A O 1
ATOM 735 N N . GLU A 1 94 ? -11.891 -2.887 10.182 1.00 94.25 94 GLU A N 1
ATOM 736 C CA . GLU A 1 94 ? -11.151 -1.624 10.323 1.00 94.25 94 GLU A CA 1
ATOM 737 C C . GLU A 1 94 ? -10.661 -1.424 11.766 1.00 94.25 94 GLU A C 1
ATOM 739 O O . GLU A 1 94 ? -9.513 -1.031 11.962 1.00 94.25 94 GLU A O 1
ATOM 744 N N . GLU A 1 95 ? -11.481 -1.759 12.766 1.00 93.88 95 GLU A N 1
ATOM 745 C CA . GLU A 1 95 ? -11.104 -1.749 14.187 1.00 93.88 95 GLU A CA 1
ATOM 746 C C . GLU A 1 95 ? -10.022 -2.795 14.520 1.00 93.88 95 GLU A C 1
ATOM 748 O O . GLU A 1 95 ? -9.116 -2.525 15.313 1.00 93.88 95 GLU A O 1
ATOM 753 N N . GLU A 1 96 ? -10.058 -3.972 13.892 1.00 94.25 96 GLU A N 1
ATOM 754 C CA . GLU A 1 96 ? -9.004 -4.986 14.034 1.00 94.25 96 GLU A CA 1
ATOM 755 C C . GLU A 1 96 ? -7.663 -4.507 13.459 1.00 94.25 96 GLU A C 1
ATOM 757 O O . GLU A 1 96 ? -6.632 -4.610 14.130 1.00 94.25 96 GLU A O 1
ATOM 762 N N . VAL A 1 97 ? -7.667 -3.918 12.256 1.00 93.50 97 VAL A N 1
ATO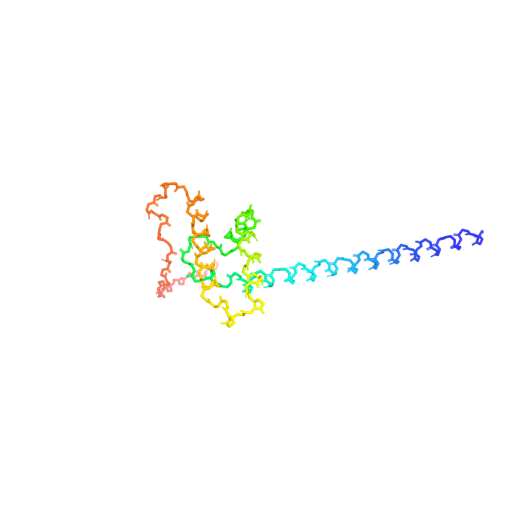M 763 C CA . VAL A 1 97 ? -6.457 -3.337 11.640 1.00 93.50 97 VAL A CA 1
ATOM 764 C C . VAL A 1 97 ? -5.905 -2.208 12.504 1.00 93.50 97 VAL A C 1
ATOM 766 O O . VAL A 1 97 ? -4.704 -2.135 12.752 1.00 93.50 97 VAL A O 1
ATOM 769 N N . GLN A 1 98 ? -6.788 -1.352 13.002 1.00 93.00 98 GLN A N 1
ATOM 770 C CA . GLN A 1 98 ? -6.484 -0.273 13.929 1.00 93.00 98 GLN A CA 1
ATOM 771 C C . GLN A 1 98 ? -5.802 -0.790 15.209 1.00 93.00 98 GLN A C 1
ATOM 773 O O . GLN A 1 98 ? -4.778 -0.255 15.636 1.00 93.00 98 GLN A O 1
ATOM 778 N N . LYS A 1 99 ? -6.325 -1.863 15.808 1.00 93.25 99 LYS A N 1
ATOM 779 C CA . LYS A 1 99 ? -5.721 -2.494 16.986 1.00 93.25 99 LYS A CA 1
ATOM 780 C C . LYS A 1 99 ? -4.340 -3.072 16.670 1.00 93.25 99 LYS A C 1
ATOM 782 O O . LYS A 1 99 ? -3.396 -2.821 17.415 1.00 93.25 99 LYS A O 1
ATOM 787 N N . ARG A 1 100 ? -4.196 -3.781 15.547 1.00 93.06 100 ARG A N 1
ATOM 788 C CA . ARG A 1 100 ? -2.905 -4.329 15.107 1.00 93.06 100 ARG A CA 1
ATOM 789 C C . ARG A 1 100 ? -1.870 -3.232 14.859 1.00 93.06 100 ARG A C 1
ATOM 791 O O . ARG A 1 100 ? -0.719 -3.371 15.261 1.00 93.06 100 ARG A O 1
ATOM 798 N N . ALA A 1 101 ? -2.279 -2.122 14.251 1.00 92.31 101 ALA A N 1
ATOM 799 C CA . ALA A 1 101 ? -1.419 -0.964 14.039 1.00 92.31 101 ALA A CA 1
ATOM 800 C C . ALA A 1 101 ? -0.920 -0.371 15.366 1.00 92.31 101 ALA A C 1
ATOM 802 O O . ALA A 1 101 ? 0.258 -0.028 15.476 1.00 92.31 101 ALA A O 1
ATOM 803 N N . GLN A 1 102 ? -1.783 -0.309 16.385 1.00 90.56 102 GLN A N 1
ATOM 804 C CA . GLN A 1 102 ? -1.395 0.144 17.720 1.00 90.56 102 GLN A CA 1
ATOM 805 C C . GLN A 1 102 ? -0.398 -0.820 18.374 1.00 90.56 102 GLN A C 1
ATOM 807 O O . GLN A 1 102 ? 0.623 -0.379 18.891 1.00 90.56 102 GLN A O 1
ATOM 812 N N . GLU A 1 103 ? -0.647 -2.129 18.298 1.00 90.94 103 GLU A N 1
ATOM 813 C CA . GLU A 1 103 ? 0.260 -3.155 18.830 1.00 90.94 103 GLU A CA 1
ATOM 814 C C . GLU A 1 103 ? 1.653 -3.081 18.184 1.00 90.94 103 GLU A C 1
ATOM 816 O O . GLU A 1 103 ? 2.666 -3.163 18.881 1.00 90.94 103 GLU A O 1
ATOM 821 N N . LEU A 1 104 ? 1.718 -2.878 16.863 1.00 90.25 104 LEU A N 1
ATOM 822 C CA . LEU A 1 104 ? 2.979 -2.689 16.141 1.00 90.25 104 LEU A CA 1
ATOM 823 C C . LEU A 1 104 ? 3.686 -1.397 16.563 1.00 90.25 104 LEU A C 1
ATOM 825 O O . LEU A 1 104 ? 4.905 -1.398 16.742 1.00 90.25 104 LEU A O 1
ATOM 829 N N . ALA A 1 105 ? 2.937 -0.306 16.741 1.00 88.81 105 ALA A N 1
ATOM 830 C CA . ALA A 1 105 ? 3.491 0.961 17.201 1.00 88.81 105 ALA A CA 1
ATOM 831 C C . ALA A 1 105 ? 4.072 0.843 18.619 1.00 88.81 105 ALA A C 1
ATOM 833 O O . ALA A 1 105 ? 5.201 1.274 18.863 1.00 88.81 105 ALA A O 1
ATOM 834 N N . ASP A 1 106 ? 3.337 0.207 19.531 1.00 87.25 106 ASP A N 1
ATOM 835 C CA . ASP A 1 106 ? 3.749 0.010 20.920 1.00 87.25 106 ASP A CA 1
ATOM 836 C C . ASP A 1 106 ? 4.915 -0.978 21.041 1.00 87.25 106 ASP A C 1
ATOM 838 O O . ASP A 1 106 ? 5.804 -0.777 21.866 1.00 87.25 106 ASP A O 1
ATOM 842 N N . GLY A 1 107 ? 4.960 -2.012 20.194 1.00 85.75 107 GLY A N 1
ATOM 843 C CA . GLY A 1 107 ? 6.033 -3.011 20.181 1.00 85.75 107 GLY A CA 1
ATOM 844 C C . GLY A 1 107 ? 7.407 -2.460 19.783 1.00 85.75 107 GLY A C 1
ATOM 845 O O . GLY A 1 107 ? 8.430 -3.058 20.117 1.00 85.75 107 GLY A O 1
ATOM 846 N N . ILE A 1 108 ? 7.449 -1.318 19.094 1.00 80.38 108 ILE A N 1
ATOM 847 C CA . ILE A 1 108 ? 8.696 -0.650 18.680 1.00 80.38 108 ILE A CA 1
ATOM 848 C C . ILE A 1 108 ? 9.178 0.342 19.723 1.00 80.38 108 ILE A C 1
ATOM 850 O O . ILE A 1 108 ? 10.378 0.620 19.809 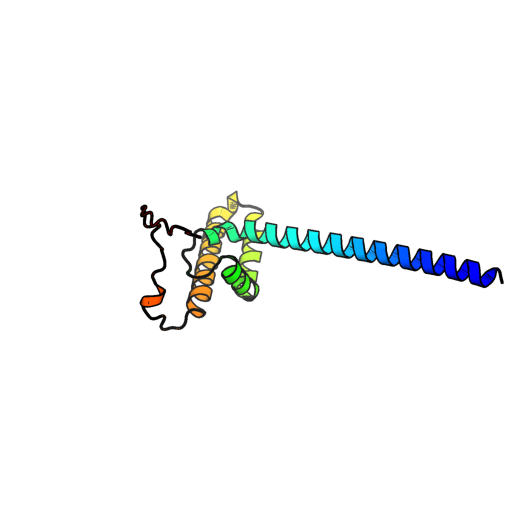1.00 80.38 108 ILE A O 1
ATOM 854 N N . LEU A 1 109 ? 8.263 0.885 20.524 1.00 66.12 109 LEU A N 1
ATOM 855 C CA . LEU A 1 109 ? 8.652 1.723 21.640 1.00 66.12 109 LEU A CA 1
ATOM 856 C C . LEU A 1 109 ? 9.395 0.847 22.654 1.00 66.12 109 LEU A C 1
ATOM 858 O O . LEU A 1 109 ? 8.903 -0.216 23.041 1.00 66.12 109 LEU A O 1
ATOM 862 N N . PRO A 1 110 ? 10.585 1.262 23.119 1.00 59.03 110 PRO A N 1
ATOM 863 C CA . PRO A 1 110 ? 11.238 0.543 24.194 1.00 59.03 110 PRO A CA 1
ATOM 864 C C . PRO A 1 110 ? 10.285 0.514 25.393 1.00 59.03 110 PRO A C 1
ATOM 866 O O . PRO A 1 110 ? 9.701 1.534 25.759 1.00 59.03 110 PRO A O 1
ATOM 869 N N . ARG A 1 111 ? 10.154 -0.663 26.020 1.00 57.53 111 ARG A N 1
ATOM 870 C CA . ARG A 1 111 ? 9.257 -0.963 27.160 1.00 57.53 111 ARG A CA 1
ATOM 871 C C . ARG A 1 111 ? 9.362 0.042 28.324 1.00 57.53 111 ARG A C 1
ATOM 873 O O . ARG A 1 111 ? 8.494 0.085 29.188 1.00 57.53 111 ARG A O 1
ATOM 880 N N . SER A 1 112 ? 10.423 0.849 28.330 1.00 48.12 112 SER A N 1
ATOM 881 C CA . SER A 1 112 ? 10.611 2.044 29.141 1.00 48.12 112 SER A CA 1
ATOM 882 C C . SER A 1 112 ? 11.042 3.203 28.236 1.00 48.12 112 SER A C 1
ATOM 884 O O . SER A 1 112 ? 12.213 3.320 27.873 1.00 48.12 112 SER A O 1
ATOM 886 N N . VAL A 1 113 ? 10.103 4.073 27.869 1.00 51.00 113 VAL A N 1
ATOM 887 C CA . VAL A 1 113 ? 10.433 5.447 27.478 1.00 51.00 113 VAL A CA 1
ATOM 888 C C . VAL A 1 113 ? 10.408 6.292 28.754 1.00 51.00 113 VAL A C 1
ATOM 890 O O . VAL A 1 113 ? 9.349 6.408 29.379 1.00 51.00 113 VAL A O 1
ATOM 893 N N . PRO A 1 114 ? 11.538 6.877 29.193 1.00 45.00 114 PRO A N 1
ATOM 894 C CA . PRO A 1 114 ? 11.526 7.798 30.320 1.00 45.00 114 PRO A CA 1
ATOM 895 C C . PRO A 1 114 ? 10.514 8.918 30.055 1.00 45.00 114 PRO A C 1
ATOM 897 O O . PRO A 1 114 ? 10.418 9.419 28.932 1.00 45.00 114 PRO A O 1
ATOM 900 N N . SER A 1 115 ? 9.768 9.322 31.086 1.00 50.19 115 SER A N 1
ATOM 901 C CA . SER A 1 115 ? 8.672 10.309 31.024 1.00 50.19 115 SER A CA 1
ATOM 902 C C . SER A 1 115 ? 9.034 11.635 30.334 1.00 50.19 115 SER A C 1
ATOM 904 O O . SER A 1 115 ? 8.145 12.356 29.882 1.00 50.19 115 SER A O 1
ATOM 906 N N . VAL A 1 116 ? 10.330 11.925 30.187 1.00 49.00 116 VAL A N 1
ATOM 907 C CA . VAL A 1 116 ? 10.892 13.075 29.468 1.00 49.00 116 VAL A CA 1
ATOM 908 C C . VAL A 1 116 ? 10.570 13.089 27.965 1.00 49.00 116 VAL A C 1
ATOM 910 O O . VAL A 1 116 ? 10.425 14.162 27.388 1.00 49.00 116 VAL A O 1
ATOM 913 N N . TRP A 1 117 ? 10.371 11.929 27.329 1.00 47.19 117 TRP A N 1
ATOM 914 C CA . TRP A 1 117 ? 10.037 11.847 25.898 1.00 47.19 117 TRP A CA 1
ATOM 915 C C . TRP A 1 117 ? 8.533 12.010 25.613 1.00 47.19 117 TRP A C 1
ATOM 917 O O . TRP A 1 117 ? 8.130 12.093 24.457 1.00 47.19 117 TRP A O 1
ATOM 927 N N . ARG A 1 118 ? 7.686 12.127 26.651 1.00 46.97 118 ARG A N 1
ATOM 928 C CA . ARG A 1 118 ? 6.223 12.300 26.519 1.00 46.97 118 ARG A CA 1
ATOM 929 C C . ARG A 1 118 ? 5.790 13.763 26.300 1.00 46.97 118 ARG A C 1
ATOM 931 O O . ARG A 1 118 ? 4.596 14.039 26.211 1.00 46.97 118 ARG A O 1
ATOM 938 N N . ARG A 1 119 ? 6.709 14.735 26.207 1.00 44.22 119 ARG A N 1
ATOM 939 C CA . ARG A 1 119 ? 6.333 16.148 26.014 1.00 44.22 119 ARG A CA 1
ATOM 940 C C . ARG A 1 119 ? 7.244 16.887 25.038 1.00 44.22 119 ARG A C 1
ATOM 942 O O . ARG A 1 119 ? 8.172 17.570 25.447 1.00 44.22 119 ARG A O 1
ATOM 949 N N . VAL A 1 120 ? 6.854 16.883 23.765 1.00 42.69 120 VAL A N 1
ATOM 950 C CA . VAL A 1 120 ? 7.062 18.043 22.885 1.00 42.69 120 VAL A CA 1
ATOM 951 C C . VAL A 1 120 ? 5.762 18.345 22.127 1.00 42.69 120 VAL A C 1
ATOM 953 O O . VAL A 1 120 ? 5.662 18.190 20.918 1.00 42.69 120 VAL A O 1
ATOM 956 N N . ARG A 1 121 ? 4.747 18.840 22.847 1.00 40.69 121 ARG A N 1
ATOM 957 C CA . ARG A 1 121 ? 4.023 20.011 22.333 1.00 40.69 121 ARG A CA 1
ATOM 958 C C . ARG A 1 121 ? 4.904 21.198 22.705 1.00 40.69 121 ARG A C 1
ATOM 960 O O . ARG A 1 121 ? 5.006 21.499 23.893 1.00 40.69 121 ARG A O 1
ATOM 967 N N . ARG A 1 122 ? 5.593 21.824 21.745 1.00 35.94 122 ARG A N 1
ATOM 968 C CA . ARG A 1 122 ? 6.190 23.137 22.016 1.00 35.94 122 ARG A CA 1
ATOM 969 C C . ARG A 1 122 ? 5.079 24.190 21.984 1.00 35.94 122 ARG A C 1
ATOM 971 O O . ARG A 1 122 ? 4.351 24.236 20.993 1.00 35.94 122 ARG A O 1
ATOM 978 N N . PRO A 1 123 ? 4.942 25.017 23.030 1.00 41.50 123 PRO A N 1
ATOM 979 C CA . PRO A 1 123 ? 4.198 26.260 22.937 1.00 41.50 123 PRO A CA 1
ATOM 980 C C . PRO A 1 123 ? 4.968 27.220 22.022 1.00 41.50 123 PRO A C 1
ATOM 982 O O . PRO A 1 123 ? 6.198 27.284 22.052 1.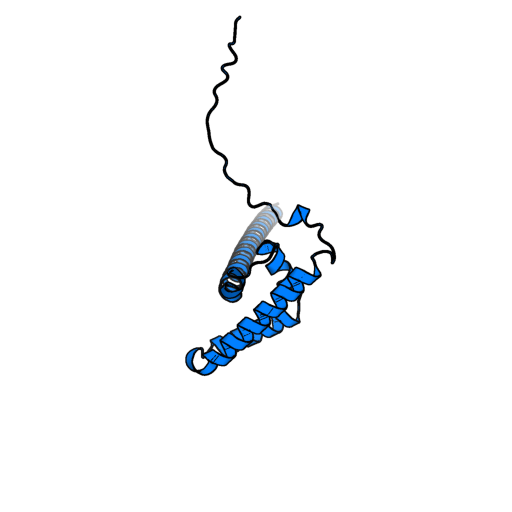00 41.50 123 PRO A O 1
ATOM 985 N N . HIS A 1 124 ? 4.237 27.937 21.176 1.00 34.81 124 HIS A N 1
ATOM 986 C CA . HIS A 1 124 ? 4.760 29.097 20.470 1.00 34.81 124 HIS A CA 1
ATOM 987 C C . HIS A 1 124 ? 4.707 30.256 21.473 1.00 34.81 124 HIS A C 1
ATOM 989 O O . HIS A 1 124 ? 3.704 30.961 21.558 1.00 34.81 124 HIS A O 1
ATOM 995 N N . ASP A 1 125 ? 5.739 30.375 22.309 1.00 41.03 125 ASP A N 1
ATOM 996 C CA . ASP A 1 125 ? 5.851 31.481 23.257 1.00 41.03 125 ASP A CA 1
ATOM 997 C C . ASP A 1 125 ? 6.157 32.780 22.506 1.00 41.03 125 ASP A C 1
ATOM 999 O O . ASP A 1 125 ? 6.938 32.825 21.551 1.00 41.03 125 ASP A O 1
ATOM 1003 N N . GLY A 1 126 ? 5.446 33.824 22.915 1.00 40.09 126 GLY A N 1
ATOM 1004 C CA . GLY A 1 126 ? 5.401 35.115 22.259 1.00 40.09 126 GLY A CA 1
ATOM 1005 C C . GLY A 1 126 ? 6.601 36.019 22.533 1.00 40.09 126 GLY A C 1
ATOM 1006 O O . GLY A 1 126 ? 7.456 35.753 23.370 1.00 40.09 126 GLY A O 1
ATOM 1007 N N . GLY A 1 127 ? 6.555 37.173 21.869 1.00 38.28 127 GLY A N 1
ATOM 1008 C CA . GLY A 1 127 ? 6.943 38.434 22.496 1.00 38.28 127 GLY A CA 1
ATOM 1009 C C . GLY A 1 127 ? 8.395 38.866 22.317 1.00 38.28 127 GLY A C 1
ATOM 1010 O O . GLY A 1 127 ? 9.277 38.506 23.084 1.00 38.28 127 GLY A O 1
ATOM 1011 N N . THR A 1 128 ? 8.591 39.740 21.328 1.00 43.78 128 THR A N 1
ATOM 1012 C CA . THR A 1 128 ? 9.365 40.992 21.416 1.00 43.78 128 THR A CA 1
ATOM 1013 C C . THR A 1 128 ? 10.381 41.132 22.557 1.00 43.78 128 THR A C 1
ATOM 1015 O O . THR A 1 128 ? 10.007 41.414 23.692 1.00 43.78 128 THR A O 1
ATOM 1018 N N . SER A 1 129 ? 11.667 41.198 22.208 1.00 39.38 129 SER A N 1
ATOM 1019 C CA . SER A 1 129 ? 12.512 42.273 22.735 1.00 39.38 129 SER A CA 1
ATOM 1020 C C . SER A 1 129 ? 13.663 42.588 21.786 1.00 39.38 129 SER A C 1
ATOM 1022 O O . SER A 1 129 ? 14.468 41.735 21.416 1.00 39.38 129 SER A O 1
ATOM 1024 N N . ALA A 1 130 ? 13.692 43.846 21.360 1.00 47.53 130 ALA A N 1
ATOM 1025 C CA . ALA A 1 130 ? 14.733 44.433 20.547 1.00 47.53 130 ALA A CA 1
ATOM 1026 C C . ALA A 1 130 ? 16.028 44.571 21.356 1.00 47.53 130 ALA A C 1
ATOM 1028 O O . ALA A 1 130 ? 16.043 45.224 22.395 1.00 47.53 130 ALA A O 1
ATOM 1029 N N . VAL A 1 131 ? 17.144 44.077 20.821 1.00 47.72 131 VAL A N 1
ATOM 1030 C CA . VAL A 1 131 ? 18.471 44.578 21.193 1.00 47.72 131 VAL A CA 1
ATOM 1031 C C . VAL A 1 131 ? 19.212 44.920 19.912 1.00 47.72 131 VAL A C 1
ATOM 1033 O O . VAL A 1 131 ? 19.796 44.076 19.237 1.00 47.72 131 VAL A O 1
ATOM 1036 N N . ARG A 1 132 ? 19.148 46.209 19.576 1.00 48.25 132 ARG A N 1
ATOM 1037 C CA . ARG A 1 132 ? 20.006 46.851 18.582 1.00 48.25 132 ARG A CA 1
ATOM 1038 C C . ARG A 1 132 ? 21.459 46.619 19.001 1.00 48.25 132 ARG A C 1
ATOM 1040 O O . ARG A 1 132 ? 21.880 47.150 20.026 1.00 48.25 132 ARG A O 1
ATOM 1047 N N . ARG A 1 133 ? 22.242 45.890 18.205 1.00 51.38 133 ARG A N 1
ATOM 1048 C CA . ARG A 1 133 ? 23.703 46.026 18.243 1.00 51.38 133 ARG A CA 1
ATOM 1049 C C . ARG A 1 133 ? 24.103 46.977 17.129 1.00 51.38 133 ARG A C 1
ATOM 1051 O O . ARG A 1 133 ? 23.867 46.744 15.951 1.00 51.38 133 ARG A O 1
ATOM 1058 N N . ARG A 1 134 ? 24.577 48.124 17.591 1.00 45.50 134 ARG A N 1
ATOM 1059 C CA . ARG A 1 134 ? 25.034 49.283 16.843 1.00 45.50 134 ARG A CA 1
ATOM 1060 C C . ARG A 1 134 ? 26.377 48.911 16.203 1.00 45.50 134 ARG A C 1
ATOM 1062 O O . ARG A 1 134 ? 27.291 48.536 16.929 1.00 45.50 134 ARG A O 1
ATOM 1069 N N . CYS A 1 135 ? 26.482 49.001 14.881 1.00 43.59 135 CYS A N 1
ATOM 1070 C CA . CYS A 1 135 ? 27.773 49.123 14.206 1.00 43.59 135 CYS A CA 1
ATOM 1071 C C . CYS A 1 135 ? 28.249 50.569 14.383 1.00 43.59 135 CYS A C 1
ATOM 1073 O O . CYS A 1 135 ? 27.490 51.502 14.117 1.00 43.59 135 CYS A O 1
ATOM 1075 N N . VAL A 1 136 ? 29.474 50.752 14.859 1.00 48.53 136 VAL A N 1
ATOM 1076 C CA . VAL A 1 136 ? 30.231 52.011 14.778 1.00 48.53 136 VAL A CA 1
ATOM 1077 C C . VAL A 1 136 ? 31.684 51.620 14.455 1.00 48.53 136 VAL A C 1
ATOM 1079 O O . VAL A 1 136 ? 32.048 50.476 14.735 1.00 48.53 136 VAL A O 1
ATOM 1082 N N . PRO A 1 137 ? 32.443 52.505 13.797 1.00 63.16 137 PRO A N 1
ATOM 1083 C CA . PRO A 1 137 ? 33.009 52.335 12.463 1.00 63.16 137 PRO A CA 1
ATOM 1084 C C . PRO A 1 137 ? 34.365 51.624 12.459 1.00 63.16 137 PRO A C 1
ATOM 1086 O O . PRO A 1 137 ? 35.094 51.714 13.473 1.00 63.16 137 PRO A O 1
#

InterPro domains:
  IPR056040 Domain of unknown function DUF7623 [PF24610] (63-107)

Sequence (137 aa):
MEVERLRRVRTCADADADAEVARLEDEMRNRARDLAVSKKASERVMLRSMETPLTSGQLDALLDKDAETADMERRLRELRKKPDKNAAAIKALEEEVQKRAQELADGILPRSVPSVWRRVRRPHDGGTSAVRRRCVP

Radius of gyration: 27.52 Å; chains: 1; bounding box: 57×62×78 Å

Secondary structure (DSSP, 8-state):
-HHHHHHHHHHHHHHHHHHHHHHHHHHHHHHHHHHHHHHHHHHTGGGGG---SS-HHHHHHHHTT-HHHHHHHHHHHHHTTSHHHHHHHHHHHHHHHHHHHHHHHHHHS-S---GGGG-------------------

Foldseek 3Di:
DVVVVVVVVVVVVVVVVVVVVVVVVVVVVVVVVVVVVVVVCVLCVLLVPDDFPDDPVVLVVQCVPDVVSVVLSVVLVVLVVPCVVCVVVNVVSSVVSNVVSVVSRVVPPPPDDDPVVVDPPDDPDDDDDDDDDDDDD